Protein AF-A0A7S1S0H3-F1 (afdb_monomer)

Sequence (155 aa):
DTTTSSTLTVTTTTTATNTTTFTTTNTMTTTTYTVTTATTLTTTLTATTATTTTNTTTLTTATTATTTSTNTTTDTTTSSTLTVTTTTTATNTTTFTTTNTMTTTTYTVTTATTLTTTLTATTATTTTNTTTLTTATTATTTSTNTTTDTTTSST

Foldseek 3Di:
DDEAEEEDAAEDDQEAEAEDEADDEAQEYEYEYHYEEYQEYEYEYEYEHYQEYEYEYEYEDYQEYEYEYEYEYAHHEYEYEYAYEEYAEYAYEYEAEHYEEEYYYYYHYAEYQEEEYEAYAEHYQEYEYEHHYNDYVYYYYYHDYNDPHYDYDYD

Radius of gyration: 15.03 Å; Cα contacts (8 Å, |Δi|>4): 467; chains: 1; bounding box: 32×41×33 Å

Organism: Alexandrium catenella (NCBI:txid2925)

Secondary structure (DSSP, 8-state):
--EEEEEEEEEEEEEEEEEEEE-S--SEEEEEEEEEEEEEEEEEEEESS-SEEEEEEEEEEEEEEEEEEEE--SS-EEEEEEEEEE-SEEEEEEEES--SSEEEEEEEEEEEEEEEEEEEESS-SSEEEEEEEEEEEEEEEEEEE--SS---B--

pLDDT: mean 76.45, std 10.57, range [39.56, 88.5]

Nearest PDB structures (foldseek):
  5awf-assembly1_B  TM=2.945E-01  e=9.830E+00  Escherichia coli K-12

Structure (mmCIF, N/CA/C/O backbone):
data_AF-A0A7S1S0H3-F1
#
_entry.id   AF-A0A7S1S0H3-F1
#
loop_
_atom_site.group_PDB
_atom_site.id
_atom_site.type_symbol
_atom_site.label_atom_id
_atom_site.label_alt_id
_atom_site.label_comp_id
_atom_site.label_asym_id
_atom_site.label_entity_id
_atom_site.label_seq_id
_atom_site.pdbx_PDB_ins_code
_atom_site.Cartn_x
_atom_site.Cartn_y
_atom_site.Cartn_z
_atom_site.occupancy
_atom_site.B_iso_or_equiv
_atom_site.auth_seq_id
_atom_site.auth_comp_id
_atom_site.auth_asym_id
_atom_site.auth_atom_id
_atom_site.pdbx_PDB_model_num
ATOM 1 N N . ASP A 1 1 ? 14.228 19.188 -17.878 1.00 51.91 1 ASP A N 1
ATOM 2 C CA . ASP A 1 1 ? 13.245 18.635 -16.942 1.00 51.91 1 ASP A CA 1
ATOM 3 C C . ASP A 1 1 ? 13.105 17.141 -17.236 1.00 51.91 1 ASP A C 1
ATOM 5 O O . ASP A 1 1 ? 12.893 16.801 -18.395 1.00 51.91 1 ASP A O 1
ATOM 9 N N . THR A 1 2 ? 13.380 16.259 -16.272 1.00 63.72 2 THR A N 1
ATOM 10 C CA . THR A 1 2 ? 13.405 14.798 -16.478 1.00 63.72 2 THR A CA 1
ATOM 11 C C . THR A 1 2 ? 12.419 14.112 -15.539 1.00 63.72 2 THR A C 1
ATOM 13 O O . THR A 1 2 ? 12.611 14.069 -14.322 1.00 63.72 2 THR A O 1
ATOM 16 N N . THR A 1 3 ? 11.367 13.537 -16.117 1.00 73.75 3 THR A N 1
ATOM 17 C CA . THR A 1 3 ? 10.412 12.679 -15.411 1.00 73.75 3 THR A CA 1
ATOM 18 C C . THR A 1 3 ? 10.835 11.223 -15.547 1.00 73.75 3 THR A C 1
ATOM 20 O O . THR A 1 3 ? 11.067 10.752 -16.660 1.00 73.75 3 THR A O 1
ATOM 23 N N . THR A 1 4 ? 10.893 10.500 -14.430 1.00 74.88 4 THR A N 1
ATOM 24 C CA . THR A 1 4 ? 11.125 9.050 -14.431 1.00 74.88 4 THR A CA 1
ATOM 25 C C . THR A 1 4 ? 9.875 8.351 -13.924 1.00 74.88 4 THR A C 1
ATOM 27 O O . THR A 1 4 ? 9.387 8.665 -12.840 1.00 74.88 4 THR A O 1
ATOM 30 N N . SER A 1 5 ? 9.366 7.393 -14.693 1.00 80.12 5 SER A N 1
ATOM 31 C CA . SER A 1 5 ? 8.252 6.547 -14.276 1.00 80.12 5 SER A CA 1
ATOM 32 C C . SER A 1 5 ? 8.641 5.081 -14.381 1.00 80.12 5 SER A C 1
ATOM 34 O O . SER A 1 5 ? 9.239 4.665 -15.375 1.00 80.12 5 SER A O 1
ATOM 36 N N . SER A 1 6 ? 8.310 4.300 -13.359 1.00 78.69 6 SER A N 1
ATOM 37 C CA . SER A 1 6 ? 8.478 2.852 -13.353 1.00 78.69 6 SER A CA 1
ATOM 38 C C . SER A 1 6 ? 7.180 2.176 -12.922 1.00 78.69 6 SER A C 1
ATOM 40 O O . SER A 1 6 ? 6.465 2.634 -12.031 1.00 78.69 6 SER A O 1
ATOM 42 N N . THR A 1 7 ? 6.849 1.074 -13.590 1.00 83.19 7 THR A N 1
ATOM 43 C CA . THR A 1 7 ? 5.711 0.226 -13.234 1.00 83.19 7 THR A CA 1
ATOM 44 C C . THR A 1 7 ? 6.156 -1.223 -13.241 1.00 83.19 7 THR A C 1
ATOM 46 O O . THR A 1 7 ? 6.798 -1.674 -14.188 1.00 83.19 7 THR A O 1
ATOM 49 N N . LEU A 1 8 ? 5.798 -1.957 -12.194 1.00 79.31 8 LEU A N 1
ATOM 50 C CA . LEU A 1 8 ? 6.024 -3.390 -12.098 1.00 79.31 8 LEU A CA 1
ATOM 51 C C . LEU A 1 8 ? 4.730 -4.071 -11.659 1.00 79.31 8 LEU A C 1
ATOM 53 O O . LEU A 1 8 ? 4.133 -3.705 -10.648 1.00 79.31 8 LEU A O 1
ATOM 57 N N . THR A 1 9 ? 4.314 -5.068 -12.437 1.00 84.94 9 THR A N 1
ATOM 58 C CA . THR A 1 9 ? 3.133 -5.890 -12.164 1.00 84.94 9 THR A CA 1
ATOM 59 C C . THR A 1 9 ? 3.553 -7.340 -11.971 1.00 84.94 9 THR A C 1
ATOM 61 O O . THR A 1 9 ? 4.232 -7.907 -12.824 1.00 84.94 9 THR A O 1
ATOM 64 N N . VAL A 1 10 ? 3.142 -7.943 -10.857 1.00 77.75 10 VAL A N 1
ATOM 65 C CA . VAL A 1 10 ? 3.407 -9.343 -10.509 1.00 77.75 10 VAL A CA 1
ATOM 66 C C . VAL A 1 10 ? 2.083 -10.026 -10.177 1.00 77.75 10 VAL A C 1
ATOM 68 O O . VAL A 1 10 ? 1.386 -9.627 -9.249 1.00 77.75 10 VAL A O 1
ATOM 71 N N . THR A 1 11 ? 1.718 -11.070 -10.919 1.00 80.38 11 THR A N 1
ATOM 72 C CA . THR A 1 11 ? 0.430 -11.754 -10.718 1.00 80.38 11 THR A CA 1
ATOM 73 C C . THR A 1 11 ? 0.480 -12.716 -9.529 1.00 80.38 11 THR A C 1
ATOM 75 O O . THR A 1 11 ? -0.266 -12.561 -8.567 1.00 80.38 11 THR A O 1
ATOM 78 N N . THR A 1 12 ? 1.389 -13.687 -9.551 1.00 81.81 12 THR A N 1
ATOM 79 C CA . THR A 1 12 ? 1.536 -14.694 -8.489 1.00 81.81 12 THR A CA 1
ATOM 80 C C . THR A 1 12 ? 3.008 -14.896 -8.186 1.00 81.81 12 THR A C 1
ATOM 82 O O . THR A 1 12 ? 3.792 -15.191 -9.089 1.00 81.81 12 THR A O 1
ATOM 85 N N . THR A 1 13 ? 3.390 -14.784 -6.923 1.00 80.06 13 THR A N 1
ATOM 86 C CA . THR A 1 13 ? 4.720 -15.177 -6.449 1.00 80.06 13 THR A CA 1
ATOM 87 C C . THR A 1 13 ? 4.628 -15.664 -5.009 1.00 80.06 13 THR A C 1
ATOM 89 O O . THR A 1 13 ? 3.652 -15.402 -4.320 1.00 80.06 13 THR A O 1
ATOM 92 N N . THR A 1 14 ? 5.633 -16.375 -4.515 1.00 85.88 14 THR A N 1
ATOM 93 C CA . THR A 1 14 ? 5.749 -16.618 -3.071 1.00 85.88 14 THR A CA 1
ATOM 94 C C . THR A 1 14 ? 6.312 -15.381 -2.371 1.00 85.88 14 THR A C 1
ATOM 96 O O . THR A 1 14 ? 5.798 -14.965 -1.335 1.00 85.88 14 THR A O 1
ATOM 99 N N . THR A 1 15 ? 7.311 -14.744 -2.985 1.00 85.19 15 THR A N 1
ATOM 100 C CA . THR A 1 15 ? 7.991 -13.562 -2.448 1.00 85.19 15 THR A CA 1
ATOM 101 C C . THR A 1 15 ? 8.125 -12.507 -3.542 1.00 85.19 15 THR A C 1
ATOM 103 O O . THR A 1 15 ? 8.672 -12.782 -4.611 1.00 85.19 15 THR A O 1
ATOM 106 N N . ALA A 1 16 ? 7.637 -11.298 -3.276 1.00 83.38 16 ALA A N 1
ATOM 107 C CA . ALA A 1 16 ? 7.864 -10.116 -4.100 1.00 83.38 16 ALA A CA 1
ATOM 108 C C . ALA A 1 16 ? 8.721 -9.126 -3.311 1.00 83.38 16 ALA A C 1
ATOM 110 O O . ALA A 1 16 ? 8.287 -8.638 -2.270 1.00 83.38 16 ALA A O 1
ATOM 111 N N . THR A 1 17 ? 9.908 -8.803 -3.822 1.00 83.38 17 THR A N 1
ATOM 112 C CA . THR A 1 17 ? 10.749 -7.737 -3.269 1.00 83.38 17 THR A CA 1
ATOM 113 C C . THR A 1 17 ? 10.990 -6.701 -4.344 1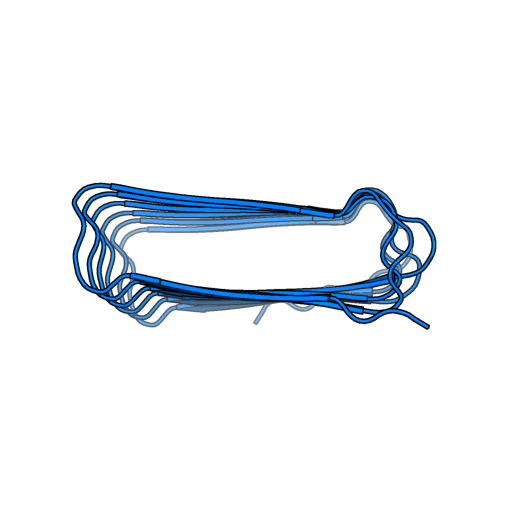.00 83.38 17 THR A C 1
ATOM 115 O O . THR A 1 17 ? 11.617 -6.997 -5.360 1.00 83.38 17 THR A O 1
ATOM 118 N N . ASN A 1 18 ? 10.515 -5.485 -4.102 1.00 82.12 18 ASN A N 1
ATOM 119 C CA . ASN A 1 18 ? 10.655 -4.379 -5.030 1.00 82.12 18 ASN A CA 1
ATOM 120 C C . ASN A 1 18 ? 11.438 -3.262 -4.358 1.00 82.12 18 ASN A C 1
ATOM 122 O O . ASN A 1 18 ? 10.986 -2.712 -3.359 1.00 82.12 18 ASN A O 1
ATOM 126 N N . THR A 1 19 ? 12.587 -2.913 -4.922 1.00 82.25 19 THR A N 1
ATOM 127 C CA . THR A 1 19 ? 13.375 -1.775 -4.456 1.00 82.25 19 THR A CA 1
ATOM 128 C C . THR A 1 19 ? 13.509 -0.786 -5.595 1.00 82.25 19 THR A C 1
ATOM 130 O O . THR A 1 19 ? 13.882 -1.156 -6.708 1.00 82.25 19 THR A O 1
ATOM 133 N N . THR A 1 20 ? 13.218 0.479 -5.336 1.00 76.75 20 THR A N 1
ATOM 134 C CA . THR A 1 20 ? 13.541 1.561 -6.263 1.00 76.75 20 THR A CA 1
ATOM 135 C C . THR A 1 20 ? 14.250 2.671 -5.522 1.00 76.75 20 THR A C 1
ATOM 137 O O . THR A 1 20 ? 13.856 3.074 -4.430 1.00 76.75 20 THR A O 1
ATOM 140 N N . THR A 1 21 ? 15.333 3.136 -6.133 1.00 79.81 21 THR A N 1
ATOM 141 C CA . THR A 1 21 ? 16.193 4.171 -5.580 1.00 79.81 21 THR A CA 1
ATOM 142 C C . THR A 1 21 ? 16.369 5.259 -6.625 1.00 79.81 21 THR A C 1
ATOM 144 O O . THR A 1 21 ? 16.844 4.990 -7.728 1.00 79.81 21 THR A O 1
ATOM 147 N N . PHE A 1 22 ? 16.022 6.489 -6.263 1.00 72.81 22 PHE A N 1
ATOM 148 C CA . PHE A 1 22 ? 16.253 7.679 -7.073 1.00 72.81 22 PHE A CA 1
ATOM 149 C C . PHE A 1 22 ? 17.352 8.527 -6.428 1.00 72.81 22 PHE A C 1
ATOM 151 O O . PHE A 1 22 ? 17.142 9.147 -5.383 1.00 72.81 22 PHE A O 1
ATOM 158 N N . THR A 1 23 ? 18.534 8.533 -7.050 1.00 69.62 23 THR A N 1
ATOM 159 C CA . THR A 1 23 ? 19.739 9.218 -6.546 1.00 69.62 23 THR A CA 1
ATOM 160 C C . THR A 1 23 ? 20.032 10.553 -7.234 1.00 69.62 23 THR A C 1
ATOM 162 O O . THR A 1 23 ? 20.841 11.322 -6.726 1.00 69.62 23 THR A O 1
ATOM 165 N N . THR A 1 24 ? 19.398 10.844 -8.372 1.00 63.94 24 THR A N 1
ATOM 166 C CA . THR A 1 24 ? 19.604 12.077 -9.150 1.00 63.94 24 THR A CA 1
ATOM 167 C C . THR A 1 24 ? 18.444 13.056 -9.036 1.00 63.94 24 THR A C 1
ATOM 169 O O . THR A 1 24 ? 17.313 12.682 -8.721 1.00 63.94 24 THR A O 1
ATOM 172 N N . THR A 1 25 ? 18.732 14.322 -9.344 1.00 60.09 25 THR A N 1
ATOM 173 C CA . THR A 1 25 ? 17.753 15.407 -9.411 1.00 60.09 25 THR A CA 1
ATOM 174 C C . THR A 1 25 ? 16.786 15.187 -10.572 1.00 60.09 25 THR A C 1
ATOM 176 O O . THR A 1 25 ? 17.061 15.549 -11.714 1.00 60.09 25 THR A O 1
ATOM 179 N N . ASN A 1 26 ? 15.652 14.558 -10.283 1.00 61.81 26 ASN A N 1
ATOM 180 C CA . ASN A 1 26 ? 14.514 14.454 -11.187 1.00 61.81 26 ASN A CA 1
ATOM 181 C C . ASN A 1 26 ? 13.399 15.365 -10.679 1.00 61.81 26 ASN A C 1
ATOM 183 O O . ASN A 1 26 ? 13.127 15.413 -9.480 1.00 61.81 26 ASN A O 1
ATOM 187 N N . THR A 1 27 ? 12.714 16.058 -11.583 1.00 65.81 27 THR A N 1
ATOM 188 C CA . THR A 1 27 ? 11.619 16.946 -11.174 1.00 65.81 27 THR A CA 1
ATOM 189 C C . THR A 1 27 ? 10.415 16.153 -10.680 1.00 65.81 27 THR A C 1
ATOM 191 O O . THR A 1 27 ? 9.700 16.569 -9.770 1.00 65.81 27 THR A O 1
ATOM 194 N N . MET A 1 28 ? 10.207 14.965 -11.254 1.00 65.00 28 MET A N 1
ATOM 195 C CA . MET A 1 28 ? 9.133 14.070 -10.852 1.00 65.00 28 MET A CA 1
ATOM 196 C C . MET A 1 28 ? 9.540 12.606 -11.017 1.00 65.00 28 MET A C 1
ATOM 198 O O . MET A 1 28 ? 9.993 12.192 -12.088 1.00 65.00 28 MET A O 1
ATOM 202 N N . THR A 1 29 ? 9.346 11.819 -9.962 1.00 73.81 29 THR A N 1
ATOM 203 C CA . THR A 1 29 ? 9.506 10.365 -9.974 1.00 73.81 29 THR A CA 1
ATOM 204 C C . THR A 1 29 ? 8.195 9.701 -9.578 1.00 73.81 29 THR A C 1
ATOM 206 O O . THR A 1 29 ? 7.601 10.025 -8.548 1.00 73.81 29 THR A O 1
ATOM 209 N N . THR A 1 30 ? 7.717 8.780 -10.414 1.00 75.81 30 THR A N 1
ATOM 210 C CA . THR A 1 30 ? 6.525 7.979 -10.122 1.00 75.81 30 THR A CA 1
ATOM 211 C C . THR A 1 30 ? 6.877 6.501 -10.151 1.00 75.81 30 THR A C 1
ATOM 213 O O . THR A 1 30 ? 7.551 6.023 -11.061 1.00 75.81 30 THR A O 1
ATOM 216 N N . THR A 1 31 ? 6.465 5.765 -9.125 1.00 79.44 31 THR A N 1
ATOM 217 C CA . THR A 1 31 ? 6.670 4.315 -9.049 1.00 79.44 31 THR A CA 1
ATOM 218 C C . THR A 1 31 ? 5.348 3.643 -8.732 1.00 79.44 31 THR A C 1
ATOM 220 O O . THR A 1 31 ? 4.675 4.027 -7.777 1.00 79.44 31 THR A O 1
ATOM 223 N N . THR A 1 32 ? 4.968 2.661 -9.549 1.00 84.50 32 THR A N 1
ATOM 224 C CA . THR A 1 32 ? 3.763 1.854 -9.338 1.00 84.50 32 THR A CA 1
ATOM 225 C C . THR A 1 32 ? 4.118 0.376 -9.217 1.00 84.50 32 THR A C 1
ATOM 227 O O . THR A 1 32 ? 4.658 -0.223 -10.147 1.00 84.50 32 THR A O 1
ATOM 230 N N . TYR A 1 33 ? 3.769 -0.232 -8.087 1.00 81.25 33 TYR A N 1
ATOM 231 C CA . TYR A 1 33 ? 3.889 -1.670 -7.859 1.00 81.25 33 TYR A CA 1
ATOM 232 C C . TYR A 1 33 ? 2.513 -2.292 -7.729 1.00 81.25 33 TYR A C 1
ATOM 234 O O . TYR A 1 33 ? 1.785 -1.964 -6.801 1.00 81.25 33 TYR A O 1
ATOM 242 N N . THR A 1 34 ? 2.168 -3.219 -8.618 1.00 85.81 34 THR A N 1
ATOM 243 C CA . THR A 1 34 ? 0.934 -4.003 -8.511 1.00 85.81 34 THR A CA 1
ATOM 244 C C . THR A 1 34 ? 1.279 -5.464 -8.280 1.00 85.81 34 THR A C 1
ATOM 246 O O . THR A 1 34 ? 1.944 -6.085 -9.106 1.00 85.81 34 THR A O 1
ATOM 249 N N . VAL A 1 35 ? 0.825 -6.027 -7.165 1.00 80.88 35 VAL A N 1
ATOM 250 C CA . VAL A 1 35 ? 1.002 -7.444 -6.840 1.00 80.88 35 VAL A CA 1
ATOM 251 C C . VAL A 1 35 ? -0.363 -8.060 -6.558 1.00 80.88 35 VAL A C 1
ATOM 253 O O . VAL A 1 35 ? -1.056 -7.636 -5.639 1.00 80.88 35 VAL A O 1
ATOM 256 N N . THR A 1 36 ? -0.787 -9.052 -7.341 1.00 85.31 36 THR A N 1
ATOM 257 C CA . THR A 1 36 ? -2.100 -9.680 -7.112 1.00 85.31 36 THR A CA 1
ATOM 258 C C . THR A 1 36 ? -2.023 -10.661 -5.946 1.00 85.31 36 THR A C 1
ATOM 260 O O . THR A 1 36 ? -2.802 -10.566 -5.007 1.00 85.31 36 THR A O 1
ATOM 263 N N . THR A 1 37 ? -1.056 -11.576 -5.946 1.00 82.25 37 THR A N 1
ATOM 264 C CA . THR A 1 37 ? -0.896 -12.566 -4.869 1.00 82.25 37 THR A CA 1
ATOM 265 C C . THR A 1 37 ? 0.574 -12.771 -4.517 1.00 82.25 37 THR A C 1
ATOM 267 O O . THR A 1 37 ? 1.402 -13.034 -5.393 1.00 82.25 37 THR A O 1
ATOM 270 N N . ALA A 1 38 ? 0.895 -12.662 -3.229 1.00 83.75 38 ALA A N 1
ATOM 271 C CA . ALA A 1 38 ? 2.205 -12.995 -2.677 1.00 83.75 38 ALA A CA 1
ATOM 272 C C . ALA A 1 38 ? 2.073 -13.610 -1.284 1.00 83.75 38 ALA A C 1
ATOM 274 O O . ALA A 1 38 ? 1.224 -13.182 -0.526 1.00 83.75 38 ALA A O 1
ATOM 275 N N . THR A 1 39 ? 2.914 -14.551 -0.859 1.00 86.06 39 THR A N 1
ATOM 276 C CA . THR A 1 39 ? 2.962 -14.871 0.584 1.00 86.06 39 THR A CA 1
ATOM 277 C C . THR A 1 39 ? 3.571 -13.691 1.338 1.00 86.06 39 THR A C 1
ATOM 279 O O . THR A 1 39 ? 3.003 -13.219 2.325 1.00 86.06 39 THR A O 1
ATOM 282 N N . THR A 1 40 ? 4.675 -13.163 0.806 1.00 86.38 40 THR A N 1
ATOM 283 C CA . THR A 1 40 ? 5.403 -12.022 1.363 1.00 86.38 40 THR A CA 1
ATOM 284 C C . THR A 1 40 ? 5.623 -10.957 0.293 1.00 86.38 40 THR A C 1
ATOM 286 O O . THR A 1 40 ? 6.205 -11.237 -0.757 1.00 86.38 40 THR A O 1
ATOM 289 N N . LEU A 1 41 ? 5.204 -9.724 0.574 1.00 84.12 41 LEU A N 1
ATOM 290 C CA . LEU A 1 41 ? 5.539 -8.535 -0.204 1.00 84.12 41 LEU A CA 1
ATOM 291 C C . LEU A 1 41 ? 6.431 -7.612 0.626 1.00 84.12 41 LEU A C 1
ATOM 293 O O . LEU A 1 41 ? 6.059 -7.235 1.734 1.00 84.12 41 LEU A O 1
ATOM 297 N N . THR A 1 42 ? 7.544 -7.179 0.042 1.00 84.94 42 THR A N 1
ATOM 298 C CA . THR A 1 42 ? 8.373 -6.089 0.557 1.00 84.94 42 THR A CA 1
ATOM 299 C C . THR A 1 42 ? 8.570 -5.054 -0.543 1.00 84.94 42 THR A C 1
ATOM 301 O O . THR A 1 42 ? 9.093 -5.376 -1.609 1.00 84.94 42 THR A O 1
ATOM 304 N N . THR A 1 43 ? 8.186 -3.803 -0.300 1.00 81.31 43 THR A N 1
ATOM 305 C CA . THR A 1 43 ? 8.496 -2.690 -1.207 1.00 81.31 43 THR A CA 1
ATOM 306 C C . THR A 1 43 ? 9.299 -1.620 -0.490 1.00 81.31 43 THR A C 1
ATOM 308 O O . THR A 1 43 ? 8.854 -1.122 0.541 1.00 81.31 43 THR A O 1
ATOM 311 N N . THR A 1 44 ? 10.430 -1.229 -1.064 1.00 83.38 44 THR A N 1
ATOM 312 C CA . THR A 1 44 ? 11.286 -0.164 -0.549 1.00 83.38 44 THR A CA 1
ATOM 313 C C . THR A 1 44 ? 11.460 0.912 -1.609 1.00 83.38 44 THR A C 1
ATOM 315 O O . THR A 1 44 ? 11.956 0.639 -2.703 1.00 83.38 44 THR A O 1
ATOM 318 N N . LEU A 1 45 ? 11.099 2.143 -1.274 1.00 76.19 45 LEU A N 1
ATOM 319 C CA . LEU A 1 45 ? 11.394 3.315 -2.082 1.00 76.19 45 LEU A CA 1
ATOM 320 C C . LEU A 1 45 ? 12.347 4.238 -1.328 1.00 76.19 45 LEU A C 1
ATOM 322 O O . LEU A 1 45 ? 12.064 4.635 -0.200 1.00 76.19 45 LEU A O 1
ATOM 326 N N . THR A 1 46 ? 13.429 4.638 -1.990 1.00 80.25 46 THR A N 1
ATOM 327 C CA . THR A 1 46 ? 14.353 5.652 -1.478 1.00 80.25 46 THR A CA 1
ATOM 328 C C . THR A 1 46 ? 14.519 6.768 -2.501 1.00 80.25 46 THR A C 1
ATOM 330 O O . THR A 1 46 ? 14.873 6.511 -3.652 1.00 80.25 46 THR A O 1
ATOM 333 N N . ALA A 1 47 ? 14.301 8.016 -2.091 1.00 74.31 47 ALA A N 1
ATOM 334 C CA . ALA A 1 47 ? 14.517 9.190 -2.934 1.00 74.31 47 ALA A CA 1
ATOM 3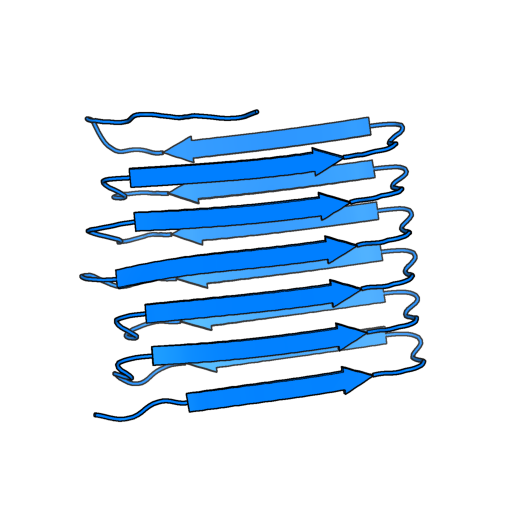35 C C . ALA A 1 47 ? 15.371 10.241 -2.208 1.00 74.31 47 ALA A C 1
ATOM 337 O O . ALA A 1 47 ? 15.074 10.624 -1.077 1.00 74.31 47 ALA A O 1
ATOM 338 N N . THR A 1 48 ? 16.435 10.709 -2.868 1.00 74.62 48 THR A N 1
ATOM 339 C CA . THR A 1 48 ? 17.448 11.584 -2.245 1.00 74.62 48 THR A CA 1
ATOM 340 C C . THR A 1 48 ? 17.500 12.996 -2.833 1.00 74.62 48 THR A C 1
ATOM 342 O O . THR A 1 48 ? 18.035 13.893 -2.190 1.00 74.62 48 THR A O 1
ATOM 345 N N . THR A 1 49 ? 16.979 13.252 -4.042 1.00 70.81 49 THR A N 1
ATOM 346 C CA . THR A 1 49 ? 17.072 14.601 -4.667 1.00 70.81 49 THR A CA 1
ATOM 347 C C . THR A 1 49 ? 15.918 14.937 -5.628 1.00 70.81 49 THR A C 1
ATOM 349 O O . THR A 1 49 ? 16.073 15.778 -6.505 1.00 70.81 49 THR A O 1
ATOM 352 N N . ALA A 1 50 ? 14.752 14.295 -5.519 1.00 65.19 50 ALA A N 1
ATOM 353 C CA . ALA A 1 50 ? 13.639 14.525 -6.453 1.00 65.19 50 ALA A CA 1
ATOM 354 C C . ALA A 1 50 ? 12.649 15.588 -5.947 1.00 65.19 50 ALA A C 1
ATOM 356 O O . ALA A 1 50 ? 12.157 15.429 -4.841 1.00 65.19 50 ALA A O 1
ATOM 357 N N . THR A 1 51 ? 12.276 16.602 -6.744 1.00 72.75 51 THR A N 1
ATOM 358 C CA . THR A 1 51 ? 11.342 17.676 -6.304 1.00 72.75 51 THR A CA 1
ATOM 359 C C . THR A 1 51 ? 9.900 17.204 -6.117 1.00 72.75 51 THR A C 1
ATOM 361 O O . THR A 1 51 ? 9.105 17.816 -5.406 1.00 72.75 51 THR A O 1
ATOM 364 N N . THR A 1 52 ? 9.521 16.097 -6.747 1.00 75.62 52 THR A N 1
ATOM 365 C CA . THR A 1 52 ? 8.242 15.426 -6.508 1.00 75.62 52 THR A CA 1
ATOM 366 C C . THR A 1 52 ? 8.445 13.925 -6.575 1.00 75.62 52 THR A C 1
ATOM 368 O O . THR A 1 52 ? 8.986 13.413 -7.553 1.00 75.62 52 THR A O 1
ATOM 371 N N . THR A 1 53 ? 8.011 13.210 -5.540 1.00 75.50 53 THR A N 1
ATOM 372 C CA . THR A 1 53 ? 8.059 11.743 -5.502 1.00 75.50 53 THR A CA 1
ATOM 373 C C . THR A 1 53 ? 6.663 11.208 -5.230 1.00 75.50 53 THR A C 1
ATOM 375 O O . THR A 1 53 ? 6.041 11.567 -4.233 1.00 75.50 53 THR A O 1
ATOM 378 N N . THR A 1 54 ? 6.166 10.345 -6.110 1.00 77.75 54 THR A N 1
ATOM 379 C CA .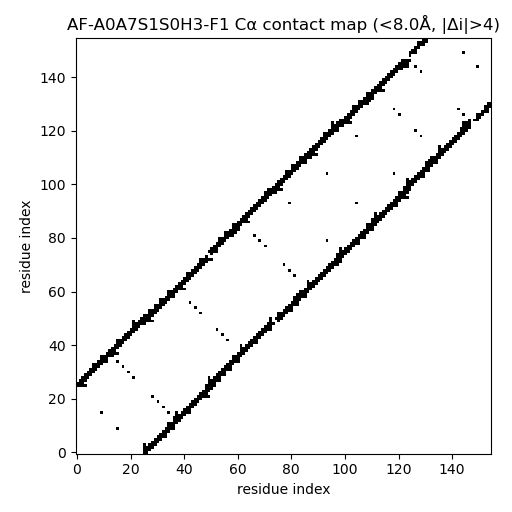 THR A 1 54 ? 4.910 9.620 -5.902 1.00 77.75 54 THR A CA 1
ATOM 380 C C . THR A 1 54 ? 5.166 8.124 -5.934 1.00 77.75 54 THR A C 1
ATOM 382 O O . THR A 1 54 ? 5.696 7.592 -6.910 1.00 77.75 54 THR A O 1
ATOM 385 N N . ASN A 1 55 ? 4.747 7.441 -4.875 1.00 77.44 55 ASN A N 1
ATOM 386 C CA . ASN A 1 55 ? 4.748 5.989 -4.811 1.00 77.44 55 ASN A CA 1
ATOM 387 C C . ASN A 1 55 ? 3.327 5.463 -4.708 1.00 77.44 55 ASN A C 1
ATOM 389 O O . ASN A 1 55 ? 2.546 5.933 -3.880 1.00 77.44 55 ASN A O 1
ATOM 393 N N . THR A 1 56 ? 3.017 4.439 -5.487 1.00 83.25 56 THR A N 1
ATOM 394 C CA . THR A 1 56 ? 1.761 3.710 -5.376 1.00 83.25 56 THR A CA 1
ATOM 395 C C . THR A 1 56 ? 2.052 2.223 -5.351 1.00 83.25 56 THR A C 1
ATOM 397 O O . THR A 1 56 ? 2.573 1.658 -6.307 1.00 83.25 56 THR A O 1
ATOM 400 N N . THR A 1 57 ? 1.693 1.575 -4.253 1.00 78.88 57 THR A N 1
ATOM 401 C CA . THR A 1 57 ? 1.743 0.122 -4.134 1.00 78.88 57 THR A CA 1
ATOM 402 C C . THR A 1 57 ? 0.317 -0.397 -4.005 1.00 78.88 57 THR A C 1
ATOM 404 O O . THR A 1 57 ? -0.436 0.037 -3.138 1.00 78.88 57 THR A O 1
ATOM 407 N N . THR A 1 58 ? -0.064 -1.340 -4.854 1.00 84.94 58 THR A N 1
ATOM 408 C CA . THR A 1 58 ? -1.337 -2.054 -4.795 1.00 84.94 58 THR A CA 1
ATOM 409 C C . THR A 1 58 ? -1.053 -3.533 -4.602 1.00 84.94 58 THR A C 1
ATOM 411 O O . THR A 1 58 ? -0.355 -4.157 -5.400 1.00 84.94 58 THR A O 1
ATOM 414 N N . LEU A 1 59 ? -1.613 -4.096 -3.541 1.00 78.31 59 LEU A N 1
ATOM 415 C CA . LEU A 1 59 ? -1.534 -5.506 -3.212 1.00 78.31 59 LEU A CA 1
ATOM 416 C C . LEU A 1 59 ? -2.947 -6.067 -3.039 1.00 78.31 59 LEU A C 1
ATOM 418 O O . LEU A 1 59 ? -3.691 -5.610 -2.174 1.00 78.31 59 LEU A O 1
ATOM 422 N N . THR A 1 60 ? -3.325 -7.080 -3.817 1.00 82.62 60 THR A N 1
ATOM 423 C CA . THR A 1 60 ? -4.638 -7.719 -3.634 1.00 82.62 60 THR A CA 1
ATOM 424 C C . THR A 1 60 ? -4.595 -8.698 -2.462 1.00 82.62 60 THR A C 1
ATOM 426 O O . THR A 1 60 ? -5.350 -8.538 -1.509 1.00 82.62 60 THR A O 1
ATOM 429 N N . THR A 1 61 ? -3.664 -9.652 -2.446 1.00 82.38 61 THR A N 1
ATOM 430 C CA . THR A 1 61 ? -3.590 -10.647 -1.368 1.00 82.38 61 THR A CA 1
ATOM 431 C C . THR A 1 61 ? -2.158 -10.936 -0.943 1.00 82.38 61 THR A C 1
ATOM 433 O O . THR A 1 61 ? -1.332 -11.315 -1.775 1.00 82.38 61 THR A O 1
ATOM 436 N N . ALA A 1 62 ? -1.880 -10.834 0.363 1.00 82.81 62 ALA A N 1
ATOM 437 C CA . ALA A 1 62 ? -0.699 -11.460 0.945 1.00 82.81 62 ALA A CA 1
ATOM 438 C C . ALA A 1 62 ? -0.896 -12.082 2.323 1.00 82.81 62 ALA A C 1
ATOM 440 O O . ALA A 1 62 ? -1.938 -11.929 2.934 1.00 82.81 62 ALA A O 1
ATOM 441 N N . THR A 1 63 ? 0.098 -12.817 2.824 1.00 85.25 63 THR A N 1
ATOM 442 C CA . THR A 1 63 ? 0.166 -13.122 4.265 1.00 85.25 63 THR A CA 1
ATOM 443 C C . THR A 1 63 ? 0.842 -11.970 5.002 1.00 85.25 63 THR A C 1
ATOM 445 O O . THR A 1 63 ? 0.332 -11.502 6.017 1.00 85.25 63 THR A O 1
ATOM 448 N N . THR A 1 64 ? 1.955 -11.479 4.456 1.00 86.62 64 THR A N 1
ATOM 449 C CA . THR A 1 64 ? 2.725 -10.367 5.016 1.00 86.62 64 THR A CA 1
ATOM 450 C C . THR A 1 64 ? 2.997 -9.329 3.937 1.00 86.62 64 THR A C 1
ATOM 452 O O . THR A 1 64 ? 3.506 -9.660 2.867 1.00 86.62 64 THR A O 1
ATOM 455 N N . ALA A 1 65 ? 2.699 -8.068 4.234 1.00 84.94 65 ALA A N 1
ATOM 456 C CA . ALA A 1 65 ? 2.972 -6.935 3.365 1.00 84.94 65 ALA A CA 1
ATOM 457 C C . ALA A 1 65 ? 3.750 -5.866 4.131 1.00 84.94 65 ALA A C 1
ATOM 459 O O . ALA A 1 65 ? 3.254 -5.326 5.116 1.00 84.94 65 ALA A O 1
ATOM 460 N N . THR A 1 66 ? 4.951 -5.550 3.662 1.00 84.56 66 THR A N 1
ATOM 461 C CA . THR A 1 66 ? 5.800 -4.512 4.239 1.00 84.56 66 THR A CA 1
ATOM 462 C C . THR A 1 66 ? 6.099 -3.461 3.189 1.00 84.56 66 THR A C 1
ATOM 464 O O . THR A 1 66 ? 6.613 -3.779 2.115 1.00 84.56 66 THR A O 1
ATOM 467 N N . THR A 1 67 ? 5.822 -2.202 3.504 1.00 80.94 67 THR A N 1
ATOM 468 C CA . THR A 1 67 ? 6.225 -1.078 2.664 1.00 80.94 67 THR A CA 1
ATOM 469 C C . THR A 1 67 ? 7.053 -0.081 3.454 1.00 80.94 67 THR A C 1
ATOM 471 O O . THR A 1 67 ? 6.708 0.289 4.577 1.00 80.94 67 THR A O 1
ATOM 474 N N . THR A 1 68 ? 8.162 0.335 2.856 1.00 83.50 68 THR A N 1
ATOM 475 C CA . THR A 1 68 ? 9.063 1.331 3.414 1.00 83.50 68 THR A CA 1
ATOM 476 C C . THR A 1 68 ? 9.328 2.397 2.367 1.00 83.50 68 THR A C 1
ATOM 478 O O . THR A 1 68 ? 9.808 2.096 1.277 1.00 83.50 68 THR A O 1
ATOM 481 N N . SER A 1 69 ? 9.054 3.645 2.711 1.00 77.31 69 SER A N 1
ATOM 482 C CA . SER A 1 69 ? 9.352 4.798 1.868 1.00 77.31 69 SER A CA 1
ATOM 483 C C . SER A 1 69 ? 10.218 5.776 2.648 1.00 77.31 69 SER A C 1
ATOM 485 O O . SER A 1 69 ? 9.824 6.242 3.715 1.00 77.31 69 SER A O 1
ATOM 487 N N . THR A 1 70 ? 11.384 6.115 2.110 1.00 80.81 70 THR A N 1
ATOM 488 C CA . THR A 1 70 ? 12.309 7.076 2.715 1.00 80.81 70 THR A CA 1
ATOM 489 C C . THR A 1 70 ? 12.608 8.193 1.728 1.00 80.81 70 THR A C 1
ATOM 491 O O . THR A 1 70 ? 13.050 7.940 0.605 1.00 80.81 70 THR A O 1
ATOM 494 N N . ASN A 1 71 ? 12.403 9.437 2.156 1.00 74.69 71 ASN A N 1
ATOM 495 C CA . ASN A 1 71 ? 12.726 10.611 1.356 1.00 74.69 71 ASN A CA 1
ATOM 496 C C . ASN A 1 71 ? 13.561 11.619 2.161 1.00 74.69 71 ASN A C 1
ATOM 498 O O . ASN A 1 71 ? 13.219 11.986 3.288 1.00 74.69 71 ASN A O 1
ATOM 502 N N . THR A 1 72 ? 14.683 12.046 1.583 1.00 72.88 72 THR A N 1
ATOM 503 C CA . THR A 1 72 ? 15.682 12.900 2.241 1.00 72.88 72 THR A CA 1
ATOM 504 C C . THR A 1 72 ? 16.033 14.079 1.330 1.00 72.88 72 THR A C 1
ATOM 506 O O . THR A 1 72 ? 17.023 14.008 0.605 1.00 72.88 72 THR A O 1
ATOM 509 N N . THR A 1 73 ? 15.209 15.132 1.282 1.00 67.12 73 THR A N 1
ATOM 510 C CA . THR A 1 73 ? 15.329 16.189 0.254 1.00 67.12 73 THR A CA 1
ATOM 511 C C . THR A 1 73 ? 14.897 17.576 0.724 1.00 67.12 73 THR A C 1
ATOM 513 O O . THR A 1 73 ? 14.037 17.718 1.570 1.00 67.12 73 THR A O 1
ATOM 516 N N . THR A 1 74 ? 15.449 18.650 0.168 1.00 63.25 74 THR A N 1
ATOM 517 C CA . THR A 1 74 ? 15.222 19.994 0.731 1.00 63.25 74 THR A CA 1
ATOM 518 C C . THR A 1 74 ? 13.945 20.696 0.237 1.00 63.25 74 THR A C 1
ATOM 520 O O . THR A 1 74 ? 13.390 21.479 0.990 1.00 63.25 74 THR A O 1
ATOM 523 N N . ASP A 1 75 ? 13.407 20.392 -0.954 1.00 55.91 75 ASP A N 1
ATOM 524 C CA . ASP A 1 75 ? 12.286 21.152 -1.560 1.00 55.91 75 ASP A CA 1
ATOM 525 C C . ASP A 1 75 ? 11.288 20.268 -2.328 1.00 55.91 75 ASP A C 1
ATOM 527 O O . ASP A 1 75 ? 11.313 20.220 -3.561 1.00 55.91 75 ASP A O 1
ATOM 531 N N . THR A 1 76 ? 10.435 19.500 -1.630 1.00 64.88 76 THR A N 1
ATOM 532 C CA . THR A 1 76 ? 9.639 18.463 -2.313 1.00 64.88 76 THR A CA 1
ATOM 533 C C . THR A 1 76 ? 8.203 18.293 -1.826 1.00 64.88 76 THR A C 1
ATOM 535 O O . THR A 1 76 ? 7.870 18.515 -0.658 1.00 64.88 76 THR A O 1
ATOM 538 N N . THR A 1 77 ? 7.351 17.872 -2.767 1.00 73.81 77 THR A N 1
ATOM 539 C CA . THR A 1 77 ? 6.056 17.240 -2.487 1.00 73.81 77 THR A CA 1
ATOM 540 C C . THR A 1 77 ? 6.244 15.733 -2.548 1.00 73.81 77 THR A C 1
ATOM 542 O O . THR A 1 77 ? 6.676 15.204 -3.577 1.00 73.81 77 THR A O 1
ATOM 545 N N . THR A 1 78 ? 5.907 15.029 -1.469 1.00 72.31 78 THR A N 1
ATOM 546 C CA . THR A 1 78 ? 5.954 13.565 -1.472 1.00 72.31 78 THR A CA 1
ATOM 547 C C . THR A 1 78 ? 4.588 12.975 -1.187 1.00 72.31 78 THR A C 1
ATOM 549 O O . THR A 1 78 ? 3.934 13.348 -0.217 1.00 72.31 78 THR A O 1
ATOM 552 N N . SER A 1 79 ? 4.186 12.027 -2.028 1.00 75.69 79 SER A N 1
ATOM 553 C CA . SER A 1 79 ? 2.985 11.225 -1.836 1.00 75.69 79 SER A CA 1
ATOM 554 C C . SER A 1 79 ? 3.350 9.747 -1.817 1.00 75.69 79 SER A C 1
ATOM 556 O O . SER A 1 79 ? 4.071 9.254 -2.687 1.00 75.69 79 SER A O 1
ATOM 558 N N . SER A 1 80 ? 2.865 9.019 -0.818 1.00 74.94 80 SER A N 1
ATOM 559 C CA . SER A 1 80 ? 2.935 7.558 -0.791 1.00 74.94 80 SER A CA 1
ATOM 560 C C . SER A 1 80 ? 1.549 6.984 -0.572 1.00 74.94 80 SER A C 1
ATOM 562 O O . SER A 1 80 ? 0.868 7.325 0.391 1.00 74.94 80 SER A O 1
ATOM 564 N N . THR A 1 81 ? 1.142 6.097 -1.471 1.00 82.31 81 THR A N 1
ATOM 565 C CA . THR A 1 81 ? -0.111 5.358 -1.385 1.00 82.31 81 THR A CA 1
ATOM 566 C C . THR A 1 81 ? 0.180 3.871 -1.295 1.00 82.31 81 THR A C 1
ATOM 568 O O . THR A 1 81 ? 0.913 3.328 -2.123 1.00 82.31 81 THR A O 1
ATOM 571 N N . LEU A 1 82 ? -0.430 3.206 -0.323 1.00 78.56 82 LEU A N 1
ATOM 572 C CA . LEU A 1 82 ? -0.537 1.757 -0.299 1.00 78.56 82 LEU A CA 1
ATOM 573 C C . LEU A 1 82 ? -2.004 1.354 -0.233 1.00 78.56 82 LEU A C 1
ATOM 575 O O . LEU A 1 82 ? -2.729 1.767 0.667 1.00 78.56 82 LEU A O 1
ATOM 579 N N . THR A 1 83 ? -2.393 0.450 -1.120 1.00 85.44 83 THR A N 1
ATOM 580 C CA . THR A 1 83 ? -3.673 -0.246 -1.070 1.00 85.44 83 THR A CA 1
ATOM 581 C C . THR A 1 83 ? -3.429 -1.735 -0.864 1.00 85.44 83 THR A C 1
ATOM 583 O O . THR A 1 83 ? -2.749 -2.358 -1.674 1.00 85.44 83 THR A O 1
ATOM 586 N N . VAL A 1 84 ? -3.995 -2.313 0.196 1.00 81.06 84 VAL A N 1
ATOM 587 C CA . VAL A 1 84 ? -3.988 -3.755 0.470 1.00 81.06 84 VAL A CA 1
ATOM 588 C C . VAL A 1 84 ? -5.427 -4.249 0.585 1.00 81.06 84 VAL A C 1
ATOM 590 O O . VAL A 1 84 ? -6.169 -3.769 1.439 1.00 81.06 84 VAL A O 1
ATOM 593 N N . THR A 1 85 ? -5.847 -5.214 -0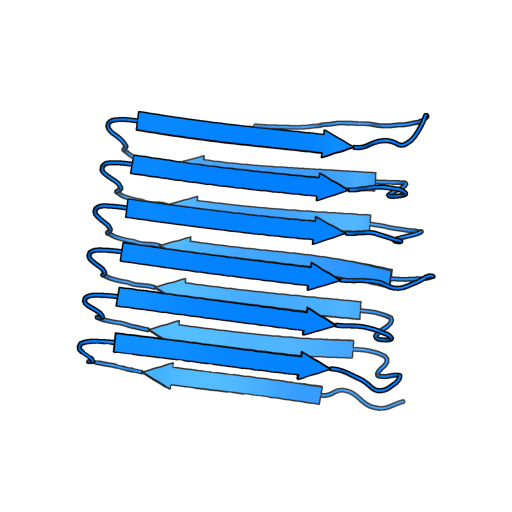.235 1.00 84.81 85 THR A N 1
ATOM 594 C CA . THR A 1 85 ? -7.198 -5.785 -0.091 1.00 84.81 85 THR A CA 1
ATOM 595 C C . THR A 1 85 ? -7.235 -6.781 1.063 1.00 84.81 85 THR A C 1
ATOM 597 O O . THR A 1 85 ? -8.003 -6.597 1.996 1.00 84.81 85 THR A O 1
ATOM 600 N N . THR A 1 86 ? -6.385 -7.806 1.056 1.00 83.69 86 THR A N 1
ATOM 601 C CA . THR A 1 86 ? -6.388 -8.834 2.106 1.00 83.69 86 THR A CA 1
ATOM 602 C C . THR A 1 86 ? -4.977 -9.168 2.567 1.00 83.69 86 THR A C 1
ATOM 604 O O . THR A 1 86 ? -4.137 -9.540 1.744 1.00 83.69 86 THR A O 1
ATOM 607 N N . THR A 1 87 ? -4.719 -9.090 3.872 1.00 84.06 87 THR A N 1
ATOM 608 C CA . THR A 1 87 ? -3.472 -9.578 4.467 1.00 84.06 87 THR A CA 1
ATOM 609 C C . THR A 1 87 ? -3.658 -10.166 5.863 1.00 84.06 87 THR A C 1
ATOM 611 O O . THR A 1 87 ? -4.672 -9.926 6.506 1.00 84.06 87 THR A O 1
ATOM 614 N N . THR A 1 88 ? -2.684 -10.924 6.368 1.00 88.50 88 THR A N 1
ATOM 615 C CA . THR A 1 88 ? -2.611 -11.217 7.810 1.00 88.50 88 THR A CA 1
ATOM 616 C C . THR A 1 88 ? -1.899 -10.070 8.516 1.00 88.50 88 THR A C 1
ATOM 618 O O . THR A 1 88 ? -2.419 -9.525 9.485 1.00 88.50 88 THR A O 1
ATOM 621 N N . THR A 1 89 ? -0.752 -9.645 7.987 1.00 87.56 89 THR A N 1
ATOM 622 C CA . THR A 1 89 ? 0.066 -8.572 8.558 1.00 87.56 89 THR A CA 1
ATOM 623 C C . THR A 1 89 ? 0.369 -7.518 7.498 1.00 87.56 89 THR A C 1
ATOM 625 O O . THR A 1 89 ? 0.874 -7.844 6.422 1.00 87.56 89 THR A O 1
ATOM 628 N N . ALA A 1 90 ? 0.090 -6.252 7.799 1.00 85.56 90 ALA A N 1
ATOM 629 C CA . ALA A 1 90 ? 0.532 -5.099 7.018 1.00 85.56 90 ALA A CA 1
ATOM 630 C C . ALA A 1 90 ? 1.384 -4.171 7.887 1.00 85.56 90 ALA A C 1
ATOM 632 O O . ALA A 1 90 ? 0.929 -3.718 8.936 1.00 85.56 90 ALA A O 1
ATOM 633 N N . THR A 1 91 ? 2.585 -3.846 7.419 1.00 85.81 91 THR A N 1
ATOM 634 C CA . THR A 1 91 ? 3.483 -2.879 8.052 1.00 85.81 91 THR A CA 1
ATOM 635 C C . THR A 1 91 ? 3.875 -1.816 7.046 1.00 85.81 91 THR A C 1
ATOM 637 O O . THR A 1 91 ? 4.451 -2.123 6.006 1.00 85.81 91 THR A O 1
ATOM 640 N N . ASN A 1 92 ? 3.624 -0.558 7.383 1.00 82.56 92 ASN A N 1
ATOM 641 C CA . ASN A 1 92 ? 3.945 0.577 6.532 1.00 82.56 92 ASN A CA 1
ATOM 642 C C . ASN A 1 92 ? 4.769 1.573 7.310 1.00 82.56 92 ASN A C 1
ATOM 644 O O . ASN A 1 92 ? 4.363 2.009 8.383 1.00 82.56 92 ASN A O 1
ATOM 648 N N . THR A 1 93 ? 5.925 1.922 6.770 1.00 85.31 93 THR A N 1
ATOM 649 C CA . THR A 1 93 ? 6.807 2.917 7.360 1.00 85.31 93 THR A CA 1
ATOM 650 C C . THR A 1 93 ? 7.143 3.946 6.310 1.00 85.31 93 THR A C 1
ATOM 652 O O . THR A 1 93 ? 7.700 3.621 5.265 1.00 85.31 93 THR A O 1
ATOM 655 N N . THR A 1 94 ? 6.837 5.197 6.607 1.00 79.62 94 THR A N 1
ATOM 656 C CA . THR A 1 94 ? 7.231 6.304 5.755 1.00 79.62 94 THR A CA 1
ATOM 657 C C . THR A 1 94 ? 8.017 7.316 6.574 1.00 79.62 94 THR A C 1
ATOM 659 O O . THR A 1 94 ? 7.549 7.773 7.617 1.00 79.62 94 THR A O 1
ATOM 662 N N . THR A 1 95 ? 9.210 7.659 6.095 1.00 83.12 95 THR A N 1
ATOM 663 C CA . THR A 1 95 ? 10.150 8.552 6.773 1.00 83.12 95 THR A CA 1
ATOM 664 C C . THR A 1 95 ? 10.555 9.708 5.867 1.00 83.12 95 THR A C 1
ATOM 666 O O . THR A 1 95 ? 11.011 9.505 4.740 1.00 83.12 95 THR A O 1
ATOM 669 N N . PHE A 1 96 ? 10.455 10.919 6.408 1.00 76.62 96 PHE A N 1
ATOM 670 C CA . PHE A 1 96 ? 10.792 12.179 5.758 1.00 76.62 96 PHE A CA 1
ATOM 671 C C . PHE A 1 96 ? 11.745 12.983 6.636 1.00 76.62 96 PHE A C 1
ATOM 673 O O . PHE A 1 96 ? 11.376 13.407 7.730 1.00 76.62 96 PHE A O 1
ATOM 680 N N . THR A 1 97 ? 12.974 13.201 6.174 1.00 72.75 97 THR A N 1
ATOM 681 C CA . THR A 1 97 ? 13.994 13.915 6.969 1.00 72.75 97 THR A CA 1
ATOM 682 C C . THR A 1 97 ? 13.984 15.418 6.697 1.00 72.75 97 THR A C 1
ATOM 684 O O . THR A 1 97 ? 14.080 16.227 7.619 1.00 72.75 97 THR A O 1
ATOM 687 N N . THR A 1 98 ? 13.792 15.795 5.438 1.00 66.38 98 THR A N 1
ATOM 688 C CA . THR A 1 98 ? 13.662 17.188 5.019 1.00 66.38 98 THR A CA 1
ATOM 689 C C . THR A 1 98 ? 12.530 17.263 4.009 1.00 66.38 98 THR A C 1
ATOM 691 O O . THR A 1 98 ? 12.469 16.399 3.142 1.00 66.38 98 THR A O 1
ATOM 694 N N . THR A 1 99 ? 11.576 18.182 4.183 1.00 60.81 99 THR A N 1
ATOM 695 C CA . THR A 1 99 ? 10.479 18.427 3.224 1.00 60.81 99 THR A CA 1
ATOM 696 C C . THR A 1 99 ? 9.884 19.812 3.482 1.00 60.81 99 THR A C 1
ATOM 698 O O . THR A 1 99 ? 9.182 20.001 4.471 1.00 60.81 99 THR A O 1
ATOM 701 N N . ASN 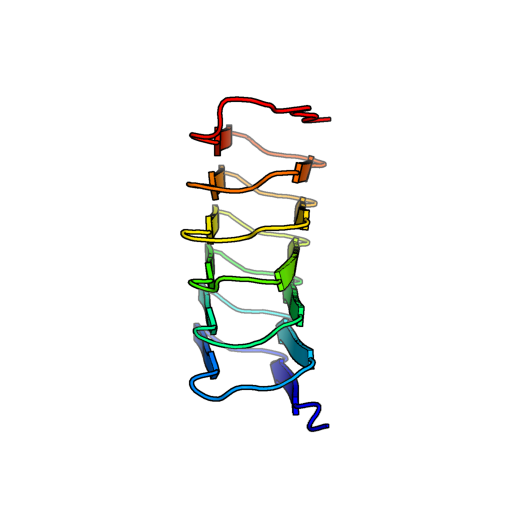A 1 100 ? 10.105 20.781 2.597 1.00 54.19 100 ASN A N 1
ATOM 702 C CA . ASN A 1 100 ? 9.646 22.155 2.825 1.00 54.19 100 ASN A CA 1
ATOM 703 C C . ASN A 1 100 ? 8.152 22.410 2.540 1.00 54.19 100 ASN A C 1
ATOM 705 O O . ASN A 1 100 ? 7.658 23.473 2.919 1.00 54.19 100 ASN A O 1
ATOM 709 N N . THR A 1 101 ? 7.410 21.505 1.882 1.00 64.00 101 THR A N 1
ATOM 710 C CA . THR A 1 101 ? 6.089 21.876 1.322 1.00 64.00 101 THR A CA 1
ATOM 711 C C . THR A 1 101 ? 4.932 20.971 1.729 1.00 64.00 101 THR A C 1
ATOM 713 O O . THR A 1 101 ? 3.986 21.457 2.345 1.00 64.00 101 THR A O 1
ATOM 716 N N . MET A 1 102 ? 4.940 19.683 1.372 1.00 63.03 102 MET A N 1
ATOM 717 C CA . MET A 1 102 ? 3.776 18.833 1.639 1.00 63.03 102 MET A CA 1
ATOM 718 C C . MET A 1 102 ? 4.104 17.347 1.568 1.00 63.03 102 MET A C 1
ATOM 720 O O . MET A 1 102 ? 4.638 16.850 0.574 1.00 63.03 102 MET A O 1
ATOM 724 N N . THR A 1 103 ? 3.695 16.636 2.610 1.00 70.88 103 THR A N 1
ATOM 725 C CA . THR A 1 103 ? 3.836 15.191 2.715 1.00 70.88 103 THR A CA 1
ATOM 726 C C . THR A 1 103 ? 2.463 14.568 2.881 1.00 70.88 103 THR A C 1
ATOM 728 O O . THR A 1 103 ? 1.786 14.830 3.875 1.00 70.88 103 THR A O 1
ATOM 731 N N . THR A 1 104 ? 2.058 13.723 1.937 1.00 73.88 104 THR A N 1
ATOM 732 C CA . THR A 1 104 ? 0.814 12.958 2.025 1.00 73.88 104 THR A CA 1
ATOM 733 C C . THR A 1 104 ? 1.108 11.465 2.050 1.00 73.88 104 THR A C 1
ATOM 735 O O . THR A 1 104 ? 1.883 10.923 1.260 1.00 73.88 104 THR A O 1
ATOM 738 N N . THR A 1 105 ? 0.484 10.771 2.990 1.00 73.50 105 THR A N 1
ATOM 739 C CA . THR A 1 105 ? 0.518 9.312 3.050 1.00 73.50 105 THR A CA 1
ATOM 740 C C . THR A 1 105 ? -0.902 8.790 3.122 1.00 73.50 105 THR A C 1
ATOM 742 O O . THR A 1 105 ? -1.693 9.251 3.940 1.00 73.50 105 THR A O 1
ATOM 745 N N . THR A 1 106 ? -1.241 7.881 2.214 1.00 82.62 106 THR A N 1
ATOM 746 C CA . THR A 1 106 ? -2.553 7.239 2.146 1.00 82.62 106 THR A CA 1
ATOM 747 C C . THR A 1 106 ? -2.373 5.737 2.254 1.00 82.62 106 THR A C 1
ATOM 749 O O . THR A 1 106 ? -1.756 5.102 1.401 1.00 82.62 106 THR A O 1
ATOM 752 N N . TYR A 1 107 ? -2.937 5.155 3.300 1.00 79.50 107 TYR A N 1
ATOM 753 C CA . TYR A 1 107 ? -2.960 3.720 3.514 1.00 79.50 107 TYR A CA 1
ATOM 754 C C . TYR A 1 107 ? -4.407 3.257 3.457 1.00 79.50 107 TYR A C 1
ATOM 756 O O . TYR A 1 107 ? -5.242 3.709 4.230 1.00 79.50 107 TYR A O 1
ATOM 764 N N . THR A 1 108 ? -4.720 2.356 2.539 1.00 84.50 108 THR A N 1
ATOM 765 C CA . THR A 1 108 ? -6.036 1.733 2.431 1.00 84.50 108 THR A CA 1
ATOM 766 C C . THR A 1 108 ? -5.870 0.242 2.630 1.00 84.50 108 THR A C 1
ATOM 768 O O . THR A 1 108 ? -5.192 -0.414 1.844 1.00 84.50 108 THR A O 1
ATOM 771 N N . VAL A 1 109 ? -6.483 -0.303 3.674 1.00 81.25 109 VAL A N 1
ATOM 772 C CA . VAL A 1 109 ? -6.451 -1.732 3.977 1.00 81.25 109 VAL A CA 1
ATOM 773 C C . VAL A 1 109 ? -7.882 -2.226 4.146 1.00 81.25 109 VAL A C 1
ATOM 775 O O . VAL A 1 109 ? -8.601 -1.752 5.022 1.00 81.25 109 VAL A O 1
ATOM 778 N N . THR A 1 110 ? -8.330 -3.166 3.312 1.00 86.31 110 THR A N 1
ATOM 779 C CA . THR A 1 110 ? -9.684 -3.721 3.468 1.00 86.31 110 THR A CA 1
ATOM 780 C C . THR A 1 110 ? -9.700 -4.724 4.620 1.00 86.31 110 THR A C 1
ATOM 782 O O . THR A 1 110 ? -10.430 -4.526 5.587 1.00 86.31 110 THR A O 1
ATOM 785 N N . THR A 1 111 ? -8.853 -5.754 4.591 1.00 84.56 111 THR A N 1
ATOM 786 C CA . THR A 1 111 ? -8.746 -6.720 5.693 1.00 84.56 111 THR A CA 1
ATOM 787 C C . THR A 1 111 ? -7.296 -6.975 6.104 1.00 84.56 111 THR A C 1
ATOM 789 O O . THR A 1 111 ? -6.425 -7.225 5.269 1.00 84.56 111 THR A O 1
ATOM 792 N N . ALA A 1 112 ? -7.042 -6.912 7.412 1.00 85.44 112 ALA A N 1
ATOM 793 C CA . ALA A 1 112 ? -5.784 -7.309 8.040 1.00 85.44 112 ALA A CA 1
ATOM 794 C C . ALA A 1 112 ? -6.046 -7.992 9.387 1.00 85.44 112 ALA A C 1
ATOM 796 O O . ALA A 1 112 ? -6.978 -7.619 10.083 1.00 85.44 112 ALA A O 1
ATOM 797 N N . THR A 1 113 ? -5.222 -8.937 9.833 1.00 87.81 113 THR A N 1
ATOM 798 C CA . THR A 1 113 ? -5.232 -9.302 11.264 1.00 87.81 113 THR A CA 1
ATOM 799 C C . THR A 1 113 ? -4.531 -8.206 12.058 1.00 87.81 113 THR A C 1
ATOM 801 O O . THR A 1 113 ? -5.101 -7.663 13.005 1.00 87.81 113 THR A O 1
ATOM 804 N N . THR A 1 114 ? -3.339 -7.820 11.601 1.00 87.38 114 THR A N 1
ATOM 805 C CA . THR A 1 114 ? -2.496 -6.794 12.212 1.00 87.38 114 THR A CA 1
ATOM 806 C C . THR A 1 114 ? -2.127 -5.734 11.182 1.00 87.38 114 THR A C 1
ATOM 808 O O . THR A 1 114 ? -1.573 -6.052 10.128 1.00 87.38 114 THR A O 1
ATOM 811 N N . LEU A 1 115 ? -2.390 -4.469 11.506 1.00 84.25 115 LEU A N 1
ATOM 812 C CA . LEU A 1 115 ? -1.944 -3.308 10.743 1.00 84.25 115 LEU A CA 1
ATOM 813 C C . LEU A 1 115 ? -1.051 -2.420 11.612 1.00 84.25 115 LEU A C 1
ATOM 815 O O . LEU A 1 115 ? -1.470 -1.970 12.675 1.00 84.25 115 LEU A O 1
ATOM 819 N N . THR A 1 116 ? 0.141 -2.111 11.115 1.00 86.31 116 THR A N 1
ATOM 820 C CA . THR A 1 116 ? 1.038 -1.109 11.691 1.00 86.31 116 THR A CA 1
ATOM 821 C C . THR A 1 116 ? 1.344 -0.055 10.638 1.00 86.31 116 THR A C 1
ATOM 823 O O . THR A 1 116 ? 1.871 -0.375 9.573 1.00 86.31 116 THR A O 1
ATOM 826 N N . THR A 1 117 ? 1.052 1.207 10.930 1.00 82.69 117 THR A N 1
ATOM 827 C CA . THR A 1 117 ? 1.448 2.347 10.103 1.00 82.69 117 THR A CA 1
ATOM 828 C C . THR A 1 117 ? 2.305 3.300 10.926 1.00 82.69 117 THR A C 1
ATOM 830 O O . THR A 1 117 ? 1.972 3.661 12.053 1.00 82.69 117 THR A O 1
ATOM 833 N N . THR A 1 118 ? 3.434 3.701 10.361 1.00 85.19 118 THR A N 1
ATOM 834 C CA . THR A 1 118 ? 4.365 4.649 10.963 1.00 85.19 118 THR A CA 1
ATOM 835 C C . THR A 1 118 ? 4.654 5.739 9.951 1.00 85.19 118 THR A C 1
ATOM 837 O O . THR A 1 118 ? 5.112 5.465 8.842 1.00 85.19 118 THR A O 1
ATOM 840 N N . LEU A 1 119 ? 4.409 6.978 10.347 1.00 80.88 119 LEU A N 1
ATOM 841 C CA . LEU A 1 119 ? 4.843 8.164 9.635 1.00 80.88 119 LEU A CA 1
ATOM 842 C C . LEU A 1 119 ? 5.803 8.938 10.529 1.00 80.88 119 LEU A C 1
ATOM 844 O O . LEU A 1 119 ? 5.458 9.298 11.649 1.00 80.88 119 LEU A O 1
ATOM 848 N N . THR A 1 120 ? 7.005 9.197 10.037 1.00 82.94 120 THR A N 1
ATOM 849 C CA . THR A 1 120 ? 7.971 10.075 10.695 1.00 82.94 120 THR A CA 1
ATOM 850 C C . THR A 1 120 ? 8.317 11.217 9.757 1.00 82.94 120 THR A C 1
ATOM 852 O O . THR A 1 120 ? 8.781 10.989 8.644 1.00 82.94 120 THR A O 1
ATOM 855 N N . ALA A 1 121 ? 8.112 12.445 10.215 1.00 77.31 121 ALA A N 1
ATOM 856 C CA . ALA A 1 121 ? 8.495 13.665 9.526 1.00 77.31 121 ALA A CA 1
ATOM 857 C C . ALA A 1 121 ? 9.371 14.522 10.448 1.00 77.31 121 ALA A C 1
ATOM 859 O O . ALA A 1 121 ? 9.003 14.794 11.588 1.00 77.31 121 ALA A O 1
ATOM 860 N N . THR A 1 122 ? 10.552 14.933 9.986 1.00 76.44 122 THR A N 1
ATOM 861 C CA . THR A 1 122 ? 11.484 15.696 10.829 1.00 76.44 122 THR A CA 1
ATOM 862 C C . THR A 1 122 ? 11.337 17.210 10.642 1.00 76.44 122 THR A C 1
ATOM 864 O O . THR A 1 122 ? 11.314 17.953 11.620 1.00 76.44 122 THR A O 1
ATOM 867 N N . THR A 1 123 ? 11.215 17.686 9.399 1.00 73.25 123 THR A N 1
ATOM 868 C CA . THR A 1 123 ? 11.116 19.129 9.087 1.00 73.25 123 THR A CA 1
ATOM 869 C C . THR A 1 123 ? 9.964 19.488 8.132 1.00 73.25 123 THR A C 1
ATOM 871 O O . THR A 1 123 ? 10.041 20.466 7.399 1.00 73.25 123 THR A O 1
ATOM 874 N N . ALA A 1 124 ? 8.873 18.712 8.134 1.00 67.75 124 ALA A N 1
ATOM 875 C CA . ALA A 1 124 ? 7.727 18.952 7.254 1.00 67.75 124 ALA A CA 1
ATOM 876 C C . ALA A 1 124 ? 6.864 20.145 7.695 1.00 67.75 124 ALA A C 1
ATOM 878 O O . ALA A 1 124 ? 6.397 20.181 8.834 1.00 67.75 124 ALA A O 1
ATOM 879 N N . THR A 1 125 ? 6.588 21.076 6.777 1.00 69.88 125 THR A N 1
ATOM 880 C CA . THR A 1 125 ? 5.647 22.194 7.003 1.00 69.88 125 THR A CA 1
ATOM 881 C C . THR A 1 125 ? 4.188 21.737 7.002 1.00 69.88 125 THR A C 1
ATOM 883 O O . THR A 1 125 ? 3.388 22.233 7.785 1.00 69.88 125 THR A O 1
ATOM 886 N N . THR A 1 126 ? 3.840 20.746 6.173 1.00 73.50 126 THR A N 1
ATOM 887 C CA . THR A 1 126 ? 2.510 20.118 6.143 1.00 73.50 126 THR A CA 1
ATOM 888 C C . THR A 1 126 ? 2.649 18.604 6.058 1.00 73.50 126 THR A C 1
ATOM 890 O O . THR A 1 126 ? 3.336 18.089 5.173 1.00 73.50 126 THR A O 1
ATOM 893 N N . THR A 1 127 ? 1.976 17.886 6.960 1.00 72.50 127 THR A N 1
ATOM 894 C CA . THR A 1 127 ? 1.980 16.418 6.987 1.00 72.50 127 THR A CA 1
ATOM 895 C C . THR A 1 127 ? 0.560 15.886 7.108 1.00 72.50 127 THR A C 1
ATOM 897 O O . THR A 1 127 ? -0.127 16.153 8.092 1.00 72.50 127 THR A O 1
ATOM 900 N N . THR A 1 128 ? 0.136 15.091 6.132 1.00 76.56 128 THR A N 1
ATOM 901 C CA . THR A 1 128 ? -1.152 14.400 6.130 1.00 76.56 128 THR A CA 1
ATOM 902 C C . THR A 1 128 ? -0.926 12.896 6.149 1.00 76.56 128 THR A C 1
ATOM 904 O O . THR A 1 128 ? -0.210 12.343 5.307 1.00 76.56 128 THR A O 1
ATOM 907 N N . ASN A 1 129 ? -1.564 12.230 7.108 1.00 76.88 129 ASN A N 1
ATOM 908 C CA . ASN A 1 129 ? -1.610 10.779 7.194 1.00 76.88 129 ASN A CA 1
ATOM 909 C C . ASN A 1 129 ? -3.067 10.334 7.182 1.00 76.88 129 ASN A C 1
ATOM 911 O O . ASN A 1 129 ? -3.827 10.655 8.092 1.00 76.88 129 ASN A O 1
ATOM 915 N N . THR A 1 130 ? -3.442 9.583 6.158 1.00 82.00 130 THR A N 1
ATOM 916 C CA . THR A 1 130 ? -4.781 9.030 6.014 1.00 82.00 130 THR A CA 1
ATOM 917 C C . THR A 1 130 ? -4.668 7.518 6.042 1.00 82.00 130 THR A C 1
ATOM 919 O O . THR A 1 130 ? -4.002 6.924 5.196 1.00 82.00 130 THR A O 1
ATOM 922 N N . THR A 1 131 ? -5.319 6.885 7.016 1.00 79.56 131 THR A N 1
ATOM 923 C CA . THR A 1 131 ? -5.393 5.425 7.111 1.00 79.56 131 THR A CA 1
ATOM 924 C C . THR A 1 131 ? -6.854 5.001 7.064 1.00 79.56 131 THR A C 1
ATOM 926 O O . THR A 1 131 ? -7.591 5.154 8.026 1.00 79.56 131 THR A O 1
ATOM 929 N N . THR A 1 132 ? -7.277 4.433 5.942 1.00 83.69 132 THR A N 1
ATOM 930 C CA . THR A 1 132 ? -8.590 3.811 5.790 1.00 83.69 132 THR A CA 1
ATOM 931 C C . THR A 1 132 ? -8.463 2.318 6.050 1.00 83.69 132 THR A C 1
ATOM 933 O O . THR A 1 132 ? -7.783 1.612 5.306 1.00 83.69 132 THR A O 1
ATOM 936 N N . LEU A 1 133 ? -9.139 1.832 7.088 1.00 79.62 133 LEU A N 1
ATOM 937 C CA . LEU A 1 133 ? -9.175 0.419 7.449 1.00 79.62 133 LEU A CA 1
ATOM 938 C C . LEU A 1 133 ? -10.627 -0.064 7.532 1.00 79.62 133 LEU A C 1
ATOM 940 O O . LEU A 1 133 ? -11.406 0.491 8.302 1.00 79.62 133 LEU A O 1
ATOM 944 N N . THR A 1 134 ? -10.996 -1.105 6.777 1.00 86.19 134 THR A N 1
ATOM 945 C CA . THR A 1 134 ? -12.348 -1.693 6.878 1.00 86.19 134 THR A CA 1
ATOM 946 C C . THR A 1 134 ? -12.441 -2.704 8.019 1.00 86.19 134 THR A C 1
ATOM 948 O O . THR A 1 134 ? -13.418 -2.707 8.765 1.00 86.19 134 THR A O 1
ATOM 951 N N . THR A 1 135 ? -11.451 -3.585 8.179 1.00 82.69 135 THR A N 1
ATOM 952 C CA . THR A 1 135 ? -11.452 -4.591 9.250 1.00 82.69 135 THR A CA 1
ATOM 953 C C . THR A 1 135 ? -10.030 -4.953 9.667 1.00 82.69 135 THR A C 1
ATOM 955 O O . THR A 1 135 ? -9.252 -5.436 8.843 1.00 82.69 135 THR A O 1
ATOM 958 N N . ALA A 1 136 ? -9.710 -4.792 10.958 1.00 83.81 136 ALA A N 1
ATOM 959 C CA . ALA A 1 136 ? -8.591 -5.503 11.567 1.00 83.81 136 ALA A CA 1
ATOM 960 C C . ALA A 1 136 ? -8.837 -5.948 13.003 1.00 83.81 136 ALA A C 1
ATOM 962 O O . ALA A 1 136 ? -9.671 -5.383 13.705 1.00 83.81 136 ALA A O 1
ATOM 963 N N . THR A 1 137 ? -8.073 -6.958 13.433 1.00 86.94 137 THR A N 1
ATOM 964 C CA . T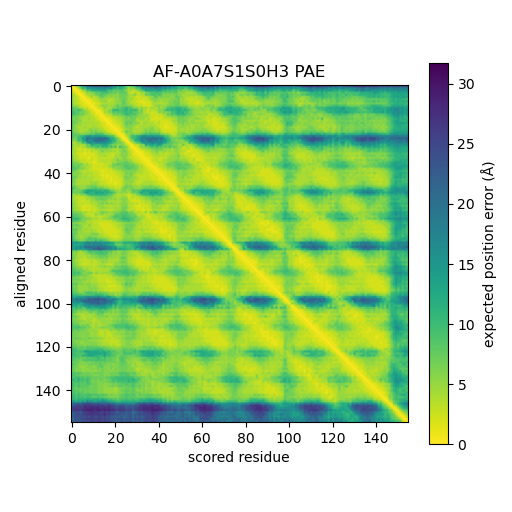HR A 1 137 ? -8.041 -7.382 14.843 1.00 86.94 137 THR A CA 1
ATOM 965 C C . THR A 1 137 ? -7.212 -6.410 15.677 1.00 86.94 137 THR A C 1
ATOM 967 O O . THR A 1 137 ? -7.560 -6.093 16.811 1.00 86.94 137 THR A O 1
ATOM 970 N N . THR A 1 138 ? -6.102 -5.919 15.127 1.00 85.31 138 THR A N 1
ATOM 971 C CA . THR A 1 138 ? -5.231 -4.943 15.781 1.00 85.31 138 THR A CA 1
ATOM 972 C C . THR A 1 138 ? -4.733 -3.937 14.756 1.00 85.31 138 THR A C 1
ATOM 974 O O . THR A 1 138 ? -4.225 -4.320 13.703 1.00 85.31 138 THR A O 1
ATOM 977 N N . ALA A 1 139 ? -4.876 -2.651 15.068 1.00 84.75 139 ALA A N 1
ATOM 978 C CA . ALA A 1 139 ? -4.397 -1.560 14.236 1.00 84.75 139 ALA A CA 1
ATOM 979 C C . ALA A 1 139 ? -3.649 -0.539 15.095 1.00 84.75 139 ALA A C 1
ATOM 981 O O . ALA A 1 139 ? -4.185 -0.047 16.088 1.00 84.75 139 ALA A O 1
ATOM 982 N N . THR A 1 140 ? -2.425 -0.221 14.687 1.00 86.25 140 THR A N 1
ATOM 983 C CA . THR A 1 140 ? -1.567 0.762 15.343 1.00 86.25 140 THR A CA 1
ATOM 984 C C . THR A 1 140 ? -1.111 1.779 14.312 1.00 86.25 140 THR A C 1
ATOM 986 O O . THR A 1 140 ? -0.444 1.420 13.343 1.00 86.25 140 THR A O 1
ATOM 989 N N . THR A 1 141 ? -1.421 3.049 14.557 1.00 82.81 141 THR A N 1
ATOM 990 C CA . THR A 1 141 ? -0.950 4.176 13.748 1.00 82.81 141 THR A CA 1
ATOM 991 C C . THR A 1 141 ? -0.072 5.065 14.612 1.00 82.81 141 THR A C 1
ATOM 993 O O . THR A 1 141 ? -0.505 5.549 15.654 1.00 82.81 141 THR A O 1
ATOM 996 N N . THR A 1 142 ? 1.165 5.289 14.183 1.00 84.50 142 THR A N 1
ATOM 997 C CA . THR A 1 142 ? 2.097 6.230 14.808 1.00 84.50 142 THR A CA 1
ATOM 998 C C . THR 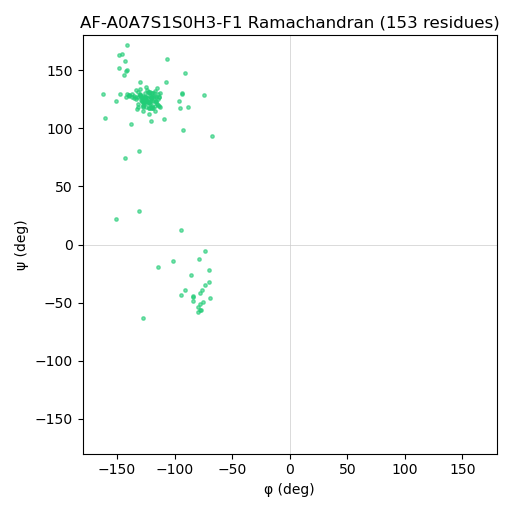A 1 142 ? 2.429 7.322 13.806 1.00 84.50 142 THR A C 1
ATOM 1000 O O . THR A 1 142 ? 2.827 7.037 12.680 1.00 84.50 142 THR A O 1
ATOM 1003 N N . SER A 1 143 ? 2.274 8.579 14.211 1.00 79.69 143 SER A N 1
ATOM 1004 C CA . SER A 1 143 ? 2.664 9.726 13.398 1.00 79.69 143 SER A CA 1
ATOM 1005 C C . SER A 1 143 ? 3.458 10.698 14.254 1.00 79.69 143 SER A C 1
ATOM 1007 O O . SER A 1 143 ? 2.934 11.253 15.216 1.00 79.69 143 SER A O 1
ATOM 1009 N N . THR A 1 144 ? 4.718 10.906 13.903 1.00 80.44 144 THR A N 1
ATOM 1010 C CA . THR A 1 144 ? 5.612 11.867 14.546 1.00 80.44 144 THR A CA 1
ATOM 1011 C C . THR A 1 144 ? 5.960 12.960 13.551 1.00 80.44 144 THR A C 1
ATOM 1013 O O . THR A 1 144 ? 6.453 12.675 12.463 1.00 80.44 144 THR A O 1
ATOM 1016 N N . ASN A 1 145 ? 5.714 14.216 13.927 1.00 73.88 145 ASN A N 1
ATOM 1017 C CA . ASN A 1 145 ? 6.247 15.375 13.222 1.00 73.88 145 ASN A CA 1
ATOM 1018 C C . ASN A 1 145 ? 7.011 16.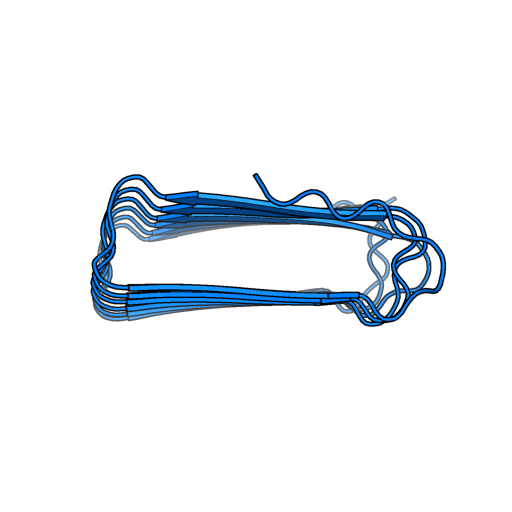254 14.216 1.00 73.88 145 ASN A C 1
ATOM 1020 O O . ASN A 1 145 ? 6.447 16.638 15.238 1.00 73.88 14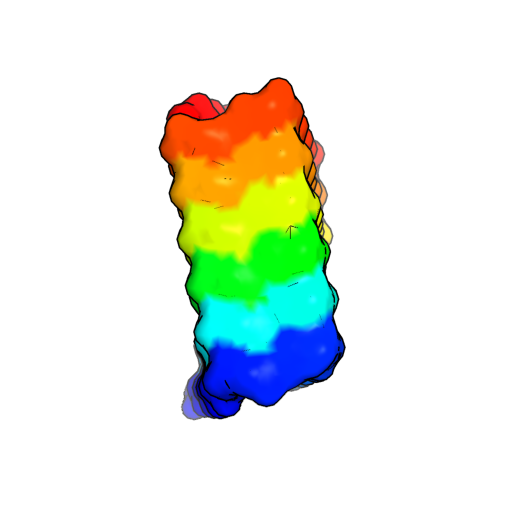5 ASN A O 1
ATOM 1024 N N . THR A 1 146 ? 8.288 16.535 13.954 1.00 70.38 146 THR A N 1
ATOM 1025 C CA . THR A 1 146 ? 9.141 17.305 14.877 1.00 70.38 146 THR A CA 1
ATOM 1026 C C . THR A 1 146 ? 9.207 18.808 14.567 1.00 70.38 146 THR A C 1
ATOM 1028 O O . THR A 1 146 ? 10.046 19.497 15.143 1.00 70.38 146 THR A O 1
ATOM 1031 N N . THR A 1 147 ? 8.333 19.344 13.701 1.00 59.94 147 THR A N 1
ATOM 1032 C CA . THR A 1 147 ? 8.229 20.792 13.421 1.00 59.94 147 THR A CA 1
ATOM 1033 C C . THR A 1 147 ? 7.241 21.545 14.313 1.00 59.94 147 THR A C 1
ATOM 1035 O O . THR A 1 147 ? 6.200 21.033 14.715 1.00 59.94 147 THR A O 1
ATOM 1038 N N . THR A 1 148 ? 7.575 22.810 14.588 1.00 50.03 148 THR A N 1
ATOM 1039 C CA . THR A 1 148 ? 6.895 23.731 15.520 1.00 50.03 148 THR A CA 1
ATOM 1040 C C . THR A 1 148 ? 5.549 24.287 15.021 1.00 50.03 148 THR A C 1
ATOM 1042 O O . THR A 1 148 ? 4.860 24.954 15.785 1.00 50.03 148 THR A O 1
ATOM 1045 N N . ASP A 1 149 ? 5.138 24.019 13.779 1.00 45.66 149 ASP A N 1
ATOM 1046 C CA . ASP A 1 149 ? 3.882 24.528 13.210 1.00 45.66 149 ASP A CA 1
ATOM 1047 C C . ASP A 1 149 ? 3.192 23.407 12.423 1.00 45.66 149 ASP A C 1
ATOM 1049 O O . ASP A 1 149 ? 3.669 23.002 11.364 1.00 45.66 149 ASP A O 1
ATOM 1053 N N . THR A 1 150 ? 2.143 22.801 12.990 1.00 48.41 150 THR A N 1
ATOM 1054 C CA . THR A 1 150 ? 1.493 21.628 12.388 1.00 48.41 150 THR A CA 1
ATOM 1055 C C . THR A 1 150 ? -0.025 21.656 12.503 1.00 48.41 150 THR A C 1
ATOM 1057 O O . THR A 1 150 ? -0.596 21.735 13.587 1.00 48.41 150 THR A O 1
ATOM 1060 N N . THR A 1 151 ? -0.690 21.461 11.362 1.00 42.50 151 THR A N 1
ATOM 1061 C CA . THR A 1 151 ? -2.034 20.879 11.294 1.00 42.50 151 THR A CA 1
ATOM 1062 C C . THR A 1 151 ? -1.877 19.373 11.087 1.00 42.50 151 THR A C 1
ATOM 1064 O O . THR A 1 151 ? -1.606 18.898 9.989 1.00 42.50 151 THR A O 1
ATOM 1067 N N . THR A 1 152 ? -1.986 18.597 12.164 1.00 43.56 152 THR A N 1
ATOM 1068 C CA . THR A 1 152 ? -2.078 17.135 12.074 1.00 43.56 152 THR A CA 1
ATOM 1069 C C . THR A 1 152 ? -3.549 16.753 11.936 1.00 43.56 152 THR A C 1
ATOM 1071 O O . THR A 1 152 ? -4.359 17.047 12.810 1.00 43.56 152 THR A O 1
ATOM 1074 N N . SER A 1 153 ? -3.918 16.116 10.824 1.00 43.78 153 SER A N 1
ATOM 1075 C CA . SER A 1 153 ? -5.238 15.504 10.666 1.00 43.78 153 SER A CA 1
ATOM 1076 C C . SER A 1 153 ? -5.047 14.011 10.434 1.00 43.78 153 SER A C 1
ATOM 1078 O O . SER A 1 153 ? -4.390 13.610 9.475 1.00 43.78 153 SER A O 1
ATOM 1080 N N . SER A 1 154 ? -5.567 13.215 11.365 1.00 43.16 154 SER A N 1
ATOM 1081 C CA . SER A 1 154 ? -5.725 11.768 11.247 1.00 43.16 154 SER A CA 1
ATOM 1082 C C . SER A 1 154 ? -7.226 11.512 11.309 1.00 43.16 154 SER A C 1
ATOM 1084 O O . SER A 1 154 ? -7.844 11.816 12.328 1.00 43.16 154 SER A O 1
ATOM 1086 N N . THR A 1 155 ? -7.808 11.018 10.221 1.00 39.56 155 THR A N 1
ATOM 1087 C CA . THR A 1 155 ? -9.211 10.571 10.149 1.00 39.56 155 THR A CA 1
ATOM 1088 C C . THR A 1 155 ? -9.268 9.061 10.125 1.00 39.56 155 THR A C 1
ATOM 1090 O O . THR A 1 155 ? -8.506 8.501 9.300 1.00 39.56 155 THR A O 1
#

Mean predicted aligned error: 7.34 Å

Solvent-accessible surface area (backbone atoms only — not comparable to full-atom values): 7422 Å² total; per-residue (Å²): 138,50,75,48,77,48,77,49,80,45,63,75,45,63,68,44,78,46,76,48,76,44,81,57,81,24,58,32,38,40,41,38,38,39,34,45,33,24,47,34,36,39,39,39,40,39,39,49,39,42,39,23,39,39,41,39,38,39,34,44,34,33,45,32,39,38,39,38,39,40,36,48,31,75,64,25,42,39,39,41,36,40,39,38,45,36,31,42,32,37,39,37,38,38,41,34,59,34,24,59,55,36,38,41,38,40,38,38,36,44,34,27,43,33,38,39,39,38,40,39,32,44,45,38,53,32,53,40,49,40,59,48,72,74,42,62,81,40,77,48,81,45,78,48,68,70,44,98,55,75,72,79,56,78,103